Protein AF-A0A4V3WD19-F1 (afdb_monomer)

Foldseek 3Di:
DVVVVVVLVVLVVVLVVVCVVDPQDADADPVGGDPDDDSLSSQLVVQLVVVVPPPPPPDDPDPPDCPDDVVVVVVVSSVVSNDD

Secondary structure (DSSP, 8-state):
-HHHHHHHHHHHHHHHHHHHHS---PPPBTTB--SS--HHHHHHHHHHHHHTS-TT--S--S-----S-HHHHHHHHHHHHH--

Radius of gyration: 15.63 Å; Cα contacts (8 Å, |Δi|>4): 38; chains: 1; bounding box: 33×36×40 Å

Structure (mmCIF, N/CA/C/O backbone):
data_AF-A0A4V3WD19-F1
#
_entry.id   AF-A0A4V3WD19-F1
#
loop_
_atom_site.group_PDB
_atom_site.id
_atom_site.type_symbol
_atom_site.label_atom_id
_atom_site.label_alt_id
_atom_site.label_comp_id
_atom_site.label_asym_id
_atom_site.label_entity_id
_atom_site.label_seq_id
_atom_site.pdbx_PDB_ins_code
_atom_site.Cartn_x
_atom_site.Cartn_y
_atom_site.Cartn_z
_atom_site.occupancy
_atom_site.B_iso_or_equiv
_atom_site.auth_seq_id
_atom_site.auth_comp_id
_atom_site.auth_asym_id
_atom_site.auth_atom_id
_atom_site.pdbx_PDB_model_num
ATOM 1 N N . THR A 1 1 ? 1.721 18.585 -10.154 1.00 78.00 1 THR A N 1
ATOM 2 C CA . THR A 1 1 ? 1.236 19.435 -9.043 1.00 78.00 1 THR A CA 1
ATOM 3 C C . THR A 1 1 ? 1.935 19.014 -7.760 1.00 78.00 1 THR A C 1
ATOM 5 O O . THR A 1 1 ? 2.197 17.825 -7.608 1.00 78.00 1 THR A O 1
ATOM 8 N N . PRO A 1 2 ? 2.266 19.939 -6.843 1.00 89.44 2 PRO A N 1
ATOM 9 C CA . PRO A 1 2 ? 2.993 19.609 -5.610 1.00 89.44 2 PRO A CA 1
ATOM 10 C C . PRO A 1 2 ? 2.240 18.606 -4.719 1.00 89.44 2 PRO A C 1
ATOM 12 O O . PRO A 1 2 ? 2.864 17.766 -4.082 1.00 89.44 2 PRO A O 1
ATOM 15 N N . ALA A 1 3 ? 0.903 18.618 -4.748 1.00 93.88 3 ALA A N 1
ATOM 16 C CA . ALA A 1 3 ? 0.073 17.662 -4.015 1.00 93.88 3 ALA A CA 1
ATOM 17 C C . ALA A 1 3 ? 0.291 16.199 -4.451 1.00 93.88 3 ALA A C 1
ATOM 19 O O . ALA A 1 3 ? 0.363 15.316 -3.603 1.00 93.88 3 ALA A O 1
ATOM 20 N N . LEU A 1 4 ? 0.447 15.938 -5.757 1.00 91.62 4 LEU A N 1
ATOM 21 C CA . LEU A 1 4 ? 0.725 14.585 -6.257 1.00 91.62 4 LEU A CA 1
ATOM 22 C C . LEU A 1 4 ? 2.099 14.088 -5.805 1.00 91.62 4 LEU A C 1
ATOM 24 O O . LEU A 1 4 ? 2.232 12.929 -5.428 1.00 91.62 4 LEU A O 1
ATOM 28 N N . LEU A 1 5 ? 3.101 14.973 -5.804 1.00 92.56 5 LEU A N 1
ATOM 29 C CA . LEU A 1 5 ? 4.435 14.641 -5.309 1.00 92.56 5 LEU A CA 1
ATOM 30 C C . LEU A 1 5 ? 4.398 14.332 -3.806 1.00 92.56 5 LEU A C 1
ATOM 32 O O . LEU A 1 5 ? 4.989 13.353 -3.371 1.00 92.56 5 LEU A O 1
ATOM 36 N N . GLY A 1 6 ? 3.653 15.122 -3.026 1.00 93.94 6 GLY A N 1
ATOM 37 C CA . GLY A 1 6 ? 3.452 14.866 -1.600 1.00 93.94 6 GLY A CA 1
ATOM 38 C C . GLY A 1 6 ? 2.787 13.514 -1.329 1.00 93.94 6 GLY A C 1
ATOM 39 O O . GLY A 1 6 ? 3.269 12.756 -0.491 1.00 93.94 6 GLY A O 1
ATOM 40 N N . LEU A 1 7 ? 1.727 13.179 -2.073 1.00 93.38 7 LEU A N 1
ATOM 41 C CA . LEU A 1 7 ? 1.049 11.887 -1.948 1.00 93.38 7 LEU A CA 1
ATOM 42 C C . LEU A 1 7 ? 1.967 10.724 -2.336 1.00 93.38 7 LEU A C 1
ATOM 44 O O . LEU A 1 7 ? 2.018 9.729 -1.618 1.00 93.38 7 LEU A O 1
ATOM 48 N N . PHE A 1 8 ? 2.712 10.859 -3.435 1.00 92.00 8 PHE A N 1
ATOM 49 C CA . PHE A 1 8 ? 3.698 9.866 -3.854 1.00 92.00 8 PHE A CA 1
ATOM 50 C C . PHE A 1 8 ? 4.721 9.609 -2.742 1.00 92.00 8 PHE A C 1
ATOM 52 O O . PHE A 1 8 ? 4.880 8.466 -2.317 1.00 92.00 8 PHE A O 1
ATOM 59 N N . SER A 1 9 ? 5.335 10.666 -2.205 1.00 94.12 9 SER A N 1
ATOM 60 C CA . SER A 1 9 ? 6.312 10.558 -1.117 1.00 94.12 9 SER A CA 1
ATOM 61 C C . SER A 1 9 ? 5.723 9.888 0.126 1.00 94.12 9 SER A C 1
ATOM 63 O O . SER A 1 9 ? 6.341 8.985 0.689 1.00 94.12 9 SER A O 1
ATOM 65 N N . LEU A 1 10 ? 4.506 10.267 0.528 1.00 94.69 10 LEU A N 1
ATOM 66 C CA . LEU A 1 10 ? 3.827 9.670 1.679 1.00 94.69 10 LEU A CA 1
ATOM 67 C C . LEU A 1 10 ? 3.586 8.168 1.481 1.00 94.69 10 LEU A C 1
ATOM 69 O O . LEU A 1 10 ? 3.917 7.372 2.359 1.00 94.69 10 LEU A O 1
ATOM 73 N N . VAL A 1 11 ? 3.056 7.777 0.319 1.00 93.44 11 VAL A N 1
ATOM 74 C CA . VAL A 1 11 ? 2.812 6.367 -0.019 1.00 93.44 11 VAL A CA 1
ATOM 75 C C . VAL A 1 11 ? 4.121 5.583 -0.007 1.00 93.44 11 VAL A C 1
ATOM 77 O O . VAL A 1 11 ? 4.173 4.512 0.591 1.00 93.44 11 VAL A O 1
ATOM 80 N N . THR A 1 12 ? 5.193 6.123 -0.598 1.00 92.44 12 THR A N 1
ATOM 81 C CA . THR A 1 12 ? 6.499 5.447 -0.599 1.00 92.44 12 THR A CA 1
ATOM 82 C C . THR A 1 12 ? 7.068 5.265 0.804 1.00 92.44 12 THR A C 1
ATOM 84 O O . THR A 1 12 ? 7.565 4.185 1.109 1.00 92.44 12 THR A O 1
ATOM 87 N N . LEU A 1 13 ? 6.947 6.269 1.679 1.00 93.88 13 LEU A N 1
ATOM 88 C CA . LEU A 1 13 ? 7.437 6.186 3.054 1.00 93.88 13 LEU A CA 1
ATOM 89 C C . LEU A 1 13 ? 6.652 5.142 3.859 1.00 93.88 13 LEU A C 1
ATOM 91 O O . LEU A 1 13 ? 7.243 4.289 4.514 1.00 93.88 13 LEU A O 1
ATOM 95 N N . MET A 1 14 ? 5.320 5.160 3.762 1.00 91.31 14 MET A N 1
ATOM 96 C CA . MET A 1 14 ? 4.464 4.189 4.449 1.00 91.31 14 MET A CA 1
ATOM 97 C C . MET A 1 14 ? 4.683 2.756 3.953 1.00 91.31 14 MET A C 1
ATOM 99 O O . MET A 1 14 ? 4.640 1.820 4.752 1.00 91.31 14 MET A O 1
ATOM 103 N N . ALA A 1 15 ? 4.899 2.570 2.649 1.00 90.69 15 ALA A N 1
ATOM 104 C CA . ALA A 1 15 ? 5.216 1.264 2.082 1.00 90.69 15 ALA A CA 1
ATOM 105 C C . ALA A 1 15 ? 6.595 0.773 2.541 1.00 90.69 15 ALA A C 1
ATOM 107 O O . ALA A 1 15 ? 6.730 -0.388 2.918 1.00 90.69 15 ALA A O 1
ATOM 108 N N . HIS A 1 16 ? 7.592 1.662 2.587 1.00 90.31 16 HIS A N 1
ATOM 109 C CA . HIS A 1 16 ? 8.939 1.325 3.036 1.00 90.31 16 HIS A CA 1
ATOM 110 C C . HIS A 1 16 ? 8.961 0.800 4.479 1.00 90.31 16 HIS A C 1
ATOM 112 O O . HIS A 1 16 ? 9.500 -0.276 4.721 1.00 90.31 16 HIS A O 1
ATOM 118 N N . GLU A 1 17 ? 8.303 1.492 5.413 1.00 89.56 17 GLU A N 1
ATOM 119 C CA . GLU A 1 17 ? 8.176 1.050 6.815 1.00 89.56 17 GLU A CA 1
ATOM 120 C C . GLU A 1 17 ? 7.521 -0.338 6.935 1.00 89.56 17 GLU A C 1
ATOM 122 O O . GLU A 1 17 ? 7.905 -1.176 7.753 1.00 89.56 17 GLU A O 1
ATOM 127 N N . ARG A 1 18 ? 6.533 -0.622 6.080 1.00 86.25 18 ARG A N 1
ATOM 128 C CA . ARG A 1 18 ? 5.833 -1.914 6.073 1.00 86.25 18 ARG A CA 1
ATOM 129 C C . ARG A 1 18 ? 6.700 -3.040 5.541 1.00 86.25 18 ARG A C 1
ATOM 131 O O . ARG A 1 18 ? 6.687 -4.123 6.122 1.00 86.25 18 ARG A O 1
ATOM 138 N N . TRP A 1 19 ? 7.462 -2.776 4.485 1.00 88.19 19 TRP A N 1
ATOM 139 C CA . TRP A 1 19 ? 8.367 -3.755 3.887 1.00 88.19 19 TRP A CA 1
ATOM 140 C C . TRP A 1 19 ? 9.582 -4.070 4.760 1.00 88.19 19 TRP A C 1
ATOM 142 O O . TRP A 1 19 ? 10.165 -5.140 4.626 1.00 88.19 19 TRP A O 1
ATOM 152 N N . GLN A 1 20 ? 9.950 -3.183 5.689 1.00 85.94 20 GLN A N 1
ATOM 153 C CA . GLN A 1 20 ? 10.935 -3.518 6.722 1.00 85.94 20 GLN A CA 1
ATOM 154 C C . GLN A 1 20 ? 10.397 -4.547 7.725 1.00 85.94 20 GLN A C 1
ATOM 156 O O . GLN A 1 20 ? 11.161 -5.340 8.266 1.00 85.94 20 GLN A O 1
ATOM 161 N N . SER A 1 21 ? 9.086 -4.535 7.983 1.00 82.00 21 SER A N 1
ATOM 162 C CA . SER A 1 21 ? 8.461 -5.425 8.967 1.00 82.00 21 SER A CA 1
ATOM 163 C C . SER A 1 21 ? 8.054 -6.780 8.376 1.00 82.00 21 SER A C 1
ATOM 165 O O . SER A 1 21 ? 8.025 -7.770 9.102 1.00 82.00 21 SER A O 1
ATOM 167 N N . HIS A 1 22 ? 7.696 -6.828 7.089 1.00 77.06 22 HIS A N 1
ATOM 168 C CA . HIS A 1 22 ? 7.218 -8.030 6.395 1.00 77.06 22 HIS A CA 1
ATOM 169 C C . HIS A 1 22 ? 7.654 -8.012 4.927 1.00 77.06 22 HIS A C 1
ATOM 171 O O . HIS A 1 22 ? 7.748 -6.945 4.326 1.00 77.06 22 HIS A O 1
ATOM 177 N N . GLU A 1 23 ? 7.870 -9.186 4.331 1.00 77.31 23 GLU A N 1
ATOM 178 C CA . GLU A 1 23 ? 8.244 -9.285 2.917 1.00 77.31 23 GLU A CA 1
ATOM 179 C C . GLU A 1 23 ? 7.159 -8.659 2.015 1.00 77.31 23 GLU A C 1
ATOM 181 O O . GLU A 1 23 ? 5.966 -8.905 2.234 1.00 77.31 23 GLU A O 1
ATOM 186 N N . PRO A 1 24 ? 7.531 -7.816 1.030 1.00 75.12 24 PRO A N 1
ATOM 187 C CA . PRO A 1 24 ? 6.573 -7.174 0.140 1.00 75.12 24 PRO A CA 1
ATOM 188 C C . PRO A 1 24 ? 5.773 -8.220 -0.632 1.00 75.12 24 PRO A C 1
ATOM 190 O O . PRO A 1 24 ? 6.335 -9.031 -1.369 1.00 75.12 24 PRO A O 1
ATOM 193 N N . TRP A 1 25 ? 4.447 -8.164 -0.526 1.00 71.75 25 TRP A N 1
ATOM 194 C CA . TRP A 1 25 ? 3.603 -8.997 -1.363 1.00 71.75 25 TRP A CA 1
ATOM 195 C C . TRP A 1 25 ? 3.508 -8.400 -2.768 1.00 71.75 25 TRP A C 1
ATOM 197 O O . TRP A 1 25 ? 2.890 -7.359 -2.984 1.00 71.75 25 TRP A O 1
ATOM 207 N N . VAL A 1 26 ? 4.154 -9.056 -3.732 1.00 74.00 26 VAL A N 1
ATOM 208 C CA . VAL A 1 26 ? 4.136 -8.637 -5.137 1.00 74.00 26 VAL A CA 1
ATOM 209 C C . VAL A 1 26 ? 3.067 -9.428 -5.876 1.00 74.00 26 VAL A C 1
ATOM 211 O O . VAL A 1 26 ? 3.178 -10.647 -6.030 1.00 74.00 26 VAL A O 1
ATOM 214 N N . ARG A 1 27 ? 2.036 -8.748 -6.389 1.00 72.50 27 ARG A N 1
ATOM 215 C CA . ARG A 1 27 ? 1.052 -9.409 -7.247 1.00 72.50 27 ARG A CA 1
ATOM 216 C C . ARG A 1 27 ? 1.655 -9.642 -8.628 1.00 72.50 27 ARG A C 1
ATOM 218 O O . ARG A 1 27 ? 1.990 -8.709 -9.358 1.00 72.50 27 ARG A O 1
ATOM 225 N N . HIS A 1 28 ? 1.766 -10.906 -9.016 1.00 74.62 28 HIS A N 1
ATOM 226 C CA . HIS A 1 28 ? 2.184 -11.276 -10.363 1.00 74.62 28 HIS A CA 1
ATOM 227 C C . HIS A 1 28 ? 0.967 -11.405 -11.274 1.00 74.62 28 HIS A C 1
ATOM 229 O O . HIS A 1 28 ? -0.058 -11.981 -10.903 1.00 74.62 28 HIS A O 1
ATOM 235 N N . ALA A 1 29 ? 1.074 -10.855 -12.480 1.00 73.69 29 ALA A N 1
ATOM 236 C CA . ALA A 1 29 ? 0.080 -11.096 -13.509 1.00 73.69 29 ALA A CA 1
ATOM 237 C C . ALA A 1 29 ? 0.448 -12.386 -14.251 1.00 73.69 29 ALA A C 1
ATOM 239 O O . ALA A 1 29 ? 1.624 -12.647 -14.489 1.00 73.69 29 ALA A O 1
ATOM 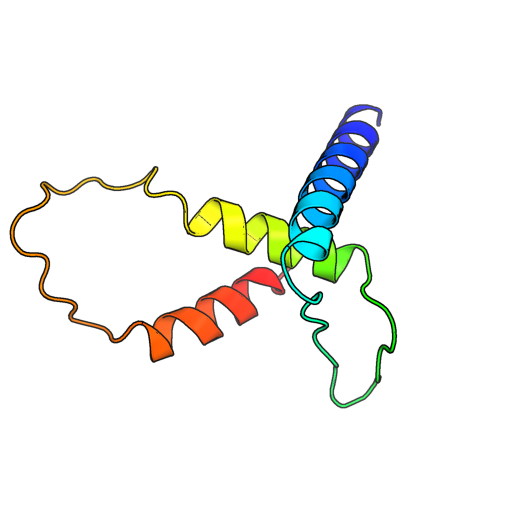240 N N . ALA A 1 30 ? -0.546 -13.165 -14.686 1.00 77.81 30 ALA A N 1
ATOM 241 C CA . ALA A 1 30 ? -0.308 -14.431 -15.395 1.00 77.81 30 ALA A CA 1
ATOM 242 C C . ALA A 1 30 ? 0.552 -14.283 -16.672 1.00 77.81 30 ALA A C 1
ATOM 244 O O . ALA A 1 30 ? 1.160 -15.241 -17.132 1.00 77.81 30 ALA A O 1
ATOM 245 N N . TRP A 1 31 ? 0.606 -13.075 -17.233 1.00 80.75 31 TRP A N 1
ATOM 246 C CA . TRP A 1 31 ? 1.305 -12.721 -18.466 1.00 80.75 31 TRP A CA 1
ATOM 247 C C . TRP A 1 31 ? 2.588 -11.909 -18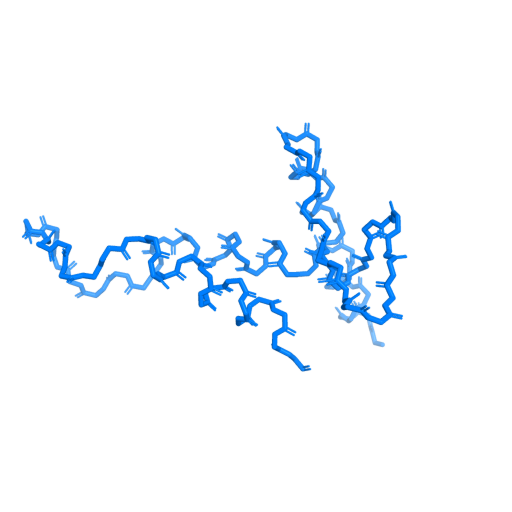.227 1.00 80.75 31 TRP A C 1
ATOM 249 O O . TRP A 1 31 ? 3.316 -11.632 -19.176 1.00 80.75 31 TRP A O 1
ATOM 259 N N . TYR A 1 32 ? 2.882 -11.524 -16.978 1.00 76.44 32 TYR A N 1
ATOM 260 C CA . TYR A 1 32 ? 4.085 -10.767 -16.642 1.00 76.44 32 TYR A CA 1
ATOM 261 C C . TYR A 1 32 ? 4.537 -11.041 -15.206 1.00 76.44 32 TYR A C 1
ATOM 263 O O . TYR A 1 32 ? 3.874 -10.653 -14.237 1.00 76.44 32 TYR 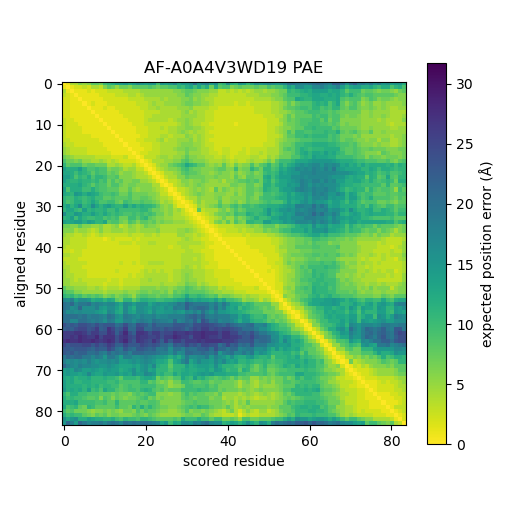A O 1
ATOM 271 N N . ASN A 1 33 ? 5.698 -11.685 -15.086 1.00 76.62 33 ASN A N 1
ATOM 272 C CA . ASN A 1 33 ? 6.312 -11.970 -13.800 1.00 76.62 33 ASN A CA 1
ATOM 273 C C . ASN A 1 33 ? 7.158 -10.771 -13.350 1.00 76.62 33 ASN A C 1
ATOM 275 O O . ASN A 1 33 ? 8.176 -10.454 -13.968 1.00 76.62 33 ASN A O 1
ATOM 279 N N . LYS A 1 34 ? 6.725 -10.085 -12.290 1.00 80.12 34 LYS A N 1
ATOM 280 C CA . LYS A 1 34 ? 7.454 -8.947 -11.716 1.00 80.12 34 LYS A CA 1
ATOM 281 C C . LYS A 1 34 ? 8.335 -9.440 -10.584 1.00 80.12 34 LYS A C 1
ATOM 283 O O . LYS A 1 34 ? 7.816 -9.853 -9.562 1.00 80.12 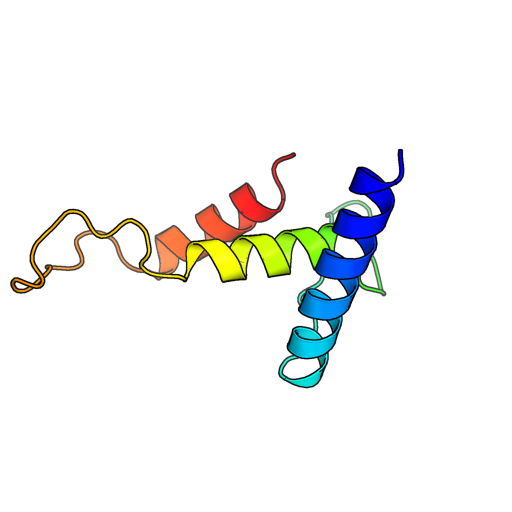34 LYS A O 1
ATOM 288 N N . THR A 1 35 ? 9.650 -9.336 -10.726 1.00 78.31 35 THR A N 1
ATOM 289 C CA . THR A 1 35 ? 10.592 -9.727 -9.663 1.00 78.31 35 THR A CA 1
ATOM 290 C C . THR A 1 35 ? 10.737 -8.683 -8.558 1.00 78.31 35 THR A C 1
ATOM 292 O O . THR A 1 35 ? 11.252 -8.999 -7.493 1.00 78.31 35 THR A O 1
ATOM 295 N N . LEU A 1 36 ? 10.298 -7.444 -8.799 1.00 82.31 36 LEU A N 1
ATOM 296 C CA . LEU A 1 36 ? 10.431 -6.333 -7.859 1.00 82.31 36 LEU A CA 1
ATOM 297 C C . LEU A 1 36 ? 9.075 -5.651 -7.625 1.00 82.31 36 LEU A C 1
ATOM 299 O O . LEU A 1 36 ? 8.327 -5.462 -8.594 1.00 82.31 36 LEU A O 1
ATOM 303 N N . PRO A 1 37 ? 8.769 -5.243 -6.377 1.00 83.94 37 PRO A N 1
ATOM 304 C CA . PRO A 1 37 ? 7.581 -4.456 -6.078 1.00 83.94 37 PRO A CA 1
ATOM 305 C C . PRO A 1 37 ? 7.635 -3.105 -6.796 1.00 83.94 37 PRO A C 1
ATOM 307 O O . PRO A 1 37 ? 8.664 -2.429 -6.848 1.00 83.94 37 PRO A O 1
ATOM 310 N N . THR A 1 38 ? 6.500 -2.699 -7.348 1.00 88.81 38 THR A N 1
ATOM 311 C CA . THR A 1 38 ? 6.297 -1.419 -8.027 1.00 88.81 38 THR A CA 1
ATOM 312 C C . THR A 1 38 ? 5.523 -0.442 -7.143 1.00 88.81 38 THR A C 1
ATOM 314 O O . THR A 1 38 ? 4.985 -0.805 -6.097 1.00 88.81 38 THR A O 1
ATOM 317 N N . PHE A 1 39 ? 5.414 0.819 -7.574 1.00 87.81 39 PHE A N 1
ATOM 318 C CA . PHE A 1 39 ? 4.618 1.820 -6.853 1.00 87.81 39 PHE A CA 1
ATOM 319 C C . PHE A 1 39 ? 3.141 1.417 -6.696 1.00 87.81 39 PHE A C 1
ATOM 321 O O . PHE A 1 39 ? 2.515 1.764 -5.701 1.00 87.81 39 PHE A O 1
ATOM 328 N N . VAL A 1 40 ? 2.584 0.664 -7.649 1.00 87.62 40 VAL A N 1
ATOM 329 C CA . VAL A 1 40 ? 1.207 0.160 -7.549 1.00 87.62 40 VAL A CA 1
ATOM 330 C C . VAL A 1 40 ? 1.076 -0.833 -6.395 1.00 87.62 40 VAL A C 1
ATOM 332 O O . VAL A 1 40 ? 0.111 -0.751 -5.644 1.00 87.62 40 VAL A O 1
ATOM 335 N N . ASP A 1 41 ? 2.067 -1.705 -6.206 1.00 87.44 41 ASP A N 1
ATOM 336 C CA . ASP A 1 41 ? 2.091 -2.669 -5.100 1.00 87.44 41 ASP A CA 1
ATOM 337 C C . ASP A 1 41 ? 2.248 -1.936 -3.752 1.00 87.44 41 ASP A C 1
ATOM 339 O O . ASP A 1 41 ? 1.535 -2.217 -2.790 1.00 87.44 41 ASP A O 1
ATOM 343 N N . ALA A 1 42 ? 3.098 -0.902 -3.705 1.00 90.50 42 ALA 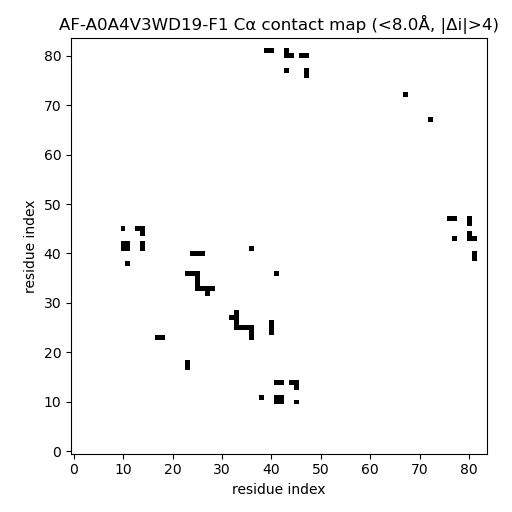A N 1
ATOM 344 C CA . ALA A 1 42 ? 3.214 -0.009 -2.549 1.00 90.50 42 ALA A CA 1
ATOM 345 C C . ALA A 1 42 ? 1.880 0.684 -2.208 1.00 90.50 42 ALA A C 1
ATOM 347 O O . ALA A 1 42 ? 1.467 0.725 -1.047 1.00 90.50 42 ALA A O 1
ATOM 348 N N . LEU A 1 43 ? 1.179 1.208 -3.21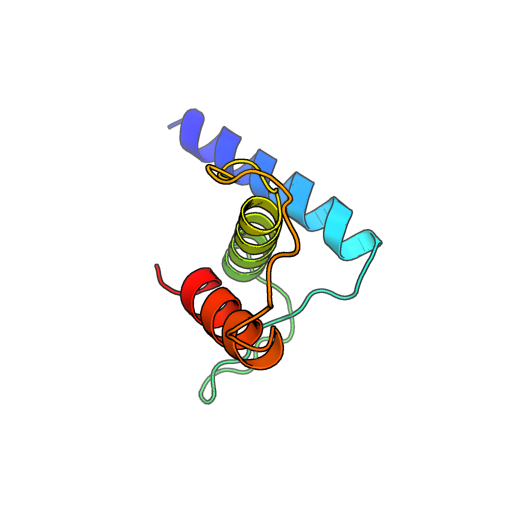6 1.00 89.88 43 LEU A N 1
ATOM 349 C CA . LEU A 1 43 ? -0.116 1.864 -3.042 1.00 89.88 43 LEU A CA 1
ATOM 350 C C . LEU A 1 43 ? -1.201 0.878 -2.582 1.00 89.88 43 LEU A C 1
ATOM 352 O O . LEU A 1 43 ? -1.998 1.218 -1.705 1.00 89.88 43 LEU A O 1
ATOM 356 N N . ALA A 1 44 ? -1.224 -0.333 -3.141 1.00 88.56 44 ALA A N 1
ATOM 357 C CA . ALA A 1 44 ? -2.144 -1.403 -2.764 1.00 88.56 44 ALA A CA 1
ATOM 358 C C . ALA A 1 44 ? -1.974 -1.799 -1.288 1.00 88.56 44 ALA A C 1
ATOM 360 O O . ALA A 1 44 ? -2.962 -1.892 -0.552 1.00 88.56 44 ALA A O 1
ATOM 361 N N . GLU A 1 45 ? -0.729 -1.937 -0.829 1.00 88.12 45 GLU A N 1
ATOM 362 C CA . GLU A 1 45 ? -0.400 -2.235 0.568 1.00 88.12 45 GLU A CA 1
ATOM 363 C C . GLU A 1 45 ? -0.817 -1.113 1.524 1.00 88.12 45 GLU A C 1
ATOM 365 O O . GLU A 1 45 ? -1.453 -1.358 2.556 1.00 88.12 45 GLU A O 1
ATOM 370 N N . VAL A 1 46 ? -0.530 0.143 1.171 1.00 89.12 46 VAL A N 1
ATOM 371 C CA . VAL A 1 46 ? -0.971 1.301 1.962 1.00 89.12 46 VAL A CA 1
ATOM 372 C C . VAL A 1 46 ? -2.500 1.398 1.988 1.00 89.12 46 VAL A C 1
ATOM 374 O O . VAL A 1 46 ? -3.080 1.707 3.025 1.00 89.12 46 VAL A O 1
ATOM 377 N N . ARG A 1 47 ? -3.201 1.069 0.902 1.00 87.44 47 ARG A N 1
ATOM 378 C CA . ARG A 1 47 ? -4.672 1.029 0.894 1.00 87.44 47 ARG A CA 1
ATOM 379 C C . ARG A 1 47 ? -5.218 -0.076 1.803 1.00 87.44 47 ARG A C 1
ATOM 381 O O . ARG A 1 47 ? -6.108 0.186 2.614 1.00 87.44 47 ARG A O 1
ATOM 388 N N . ARG A 1 48 ? -4.630 -1.276 1.747 1.00 84.00 48 ARG A N 1
ATOM 389 C CA . ARG A 1 48 ? -5.007 -2.413 2.606 1.00 84.00 48 ARG A CA 1
ATOM 390 C C . ARG A 1 48 ? -4.832 -2.069 4.081 1.00 84.00 48 ARG A C 1
ATOM 392 O O . ARG A 1 48 ? -5.667 -2.415 4.912 1.00 84.00 48 ARG A O 1
ATOM 399 N N . ALA A 1 49 ? -3.750 -1.367 4.398 1.00 84.56 49 ALA A N 1
ATOM 400 C CA . ALA A 1 49 ? -3.474 -0.851 5.726 1.00 84.56 49 ALA A CA 1
ATOM 401 C C . ALA A 1 49 ? -4.584 0.039 6.267 1.00 84.56 49 ALA A C 1
ATOM 403 O O . ALA A 1 49 ? -5.039 -0.149 7.393 1.00 84.56 49 ALA A O 1
ATOM 404 N N . LEU A 1 50 ? -4.983 1.020 5.459 1.00 84.31 50 LEU A N 1
ATOM 405 C CA . LEU A 1 50 ? -5.952 2.031 5.844 1.00 84.31 50 LEU A CA 1
ATOM 406 C C . LEU A 1 50 ? -7.334 1.407 6.056 1.00 84.31 50 LEU A C 1
ATOM 408 O O . LEU A 1 50 ? -8.025 1.786 6.994 1.00 84.31 50 LEU A O 1
ATOM 412 N N . TRP A 1 51 ? -7.706 0.397 5.264 1.00 80.75 51 TRP A N 1
ATOM 413 C CA . TRP A 1 51 ? -8.967 -0.331 5.442 1.00 80.75 51 TRP A CA 1
ATOM 414 C C . TRP A 1 51 ? -9.020 -1.230 6.679 1.00 80.75 51 TRP A C 1
ATOM 416 O O . TRP A 1 51 ? -10.109 -1.510 7.171 1.00 80.75 51 TRP A O 1
ATOM 426 N N . LYS A 1 52 ? -7.874 -1.658 7.225 1.00 78.75 52 LYS A N 1
ATOM 427 C CA . LYS A 1 52 ? -7.840 -2.392 8.503 1.00 78.75 52 LYS A CA 1
ATOM 428 C C . LYS A 1 52 ? -8.100 -1.492 9.714 1.00 78.75 52 LYS A C 1
ATOM 430 O O . LYS A 1 52 ? -8.373 -2.004 10.799 1.00 78.75 52 LYS A O 1
ATOM 435 N N . ILE A 1 53 ? -7.998 -0.172 9.560 1.00 78.81 53 ILE A N 1
ATOM 436 C CA . ILE A 1 53 ? -8.261 0.767 10.649 1.00 78.81 53 ILE A CA 1
ATOM 437 C C . ILE A 1 53 ? -9.777 0.768 10.914 1.00 78.81 53 ILE A C 1
ATOM 439 O O . ILE A 1 53 ? -10.555 0.984 9.985 1.00 78.81 53 ILE A O 1
ATOM 443 N N . PRO A 1 54 ? -10.234 0.549 12.161 1.00 67.44 54 PRO A N 1
ATOM 444 C CA . PRO A 1 54 ? -11.656 0.449 12.502 1.00 67.44 54 PRO A CA 1
ATOM 445 C C . PRO A 1 54 ? -12.363 1.818 12.538 1.00 67.44 54 PRO A C 1
ATOM 447 O O . PRO A 1 54 ? -13.224 2.059 13.382 1.00 67.44 54 PRO A O 1
ATOM 450 N N . THR A 1 55 ? -12.012 2.737 11.641 1.00 62.53 55 THR A N 1
ATOM 451 C CA . THR A 1 55 ? -12.510 4.120 11.607 1.00 62.53 55 THR A CA 1
ATOM 452 C C . THR A 1 55 ? -14.001 4.223 11.281 1.00 62.53 55 THR A C 1
ATOM 454 O O . THR A 1 55 ? -14.623 5.214 11.647 1.00 62.53 55 THR A O 1
ATOM 457 N N . PHE A 1 56 ? -14.592 3.205 10.645 1.00 62.25 56 PHE A N 1
ATOM 458 C CA . PHE A 1 56 ? -16.002 3.188 10.228 1.00 62.25 56 PHE A CA 1
ATOM 459 C C . PHE A 1 56 ? -16.891 2.249 11.059 1.00 62.25 56 PHE A C 1
ATOM 461 O O . PHE A 1 56 ? -17.915 1.772 10.572 1.00 62.25 56 PHE A O 1
ATOM 468 N N . ARG A 1 57 ? -16.528 1.957 12.314 1.00 64.31 57 ARG A N 1
ATOM 469 C CA . ARG A 1 57 ? -17.416 1.196 13.207 1.00 64.31 57 ARG A CA 1
ATOM 470 C C . ARG A 1 57 ? -18.598 2.067 13.633 1.00 64.31 57 ARG A C 1
ATOM 472 O O . ARG A 1 57 ? -18.454 2.945 14.476 1.00 64.31 57 ARG A O 1
ATOM 479 N N . THR A 1 58 ? -19.763 1.824 13.041 1.00 67.75 58 THR A N 1
ATOM 480 C CA . THR A 1 58 ? -21.026 2.506 13.373 1.00 67.75 58 THR A CA 1
ATOM 481 C C . THR A 1 58 ? -21.885 1.729 14.377 1.00 67.75 58 THR A C 1
ATOM 483 O O . THR A 1 58 ? -22.884 2.254 14.862 1.00 67.75 58 THR A O 1
ATOM 486 N N . SER A 1 59 ? -21.496 0.498 14.722 1.00 66.62 59 SER A N 1
ATOM 487 C CA . SER A 1 59 ? -22.188 -0.386 15.664 1.00 66.62 59 SER A CA 1
ATOM 488 C C . SER A 1 59 ? -21.454 -0.505 17.008 1.00 66.62 59 SER A C 1
ATOM 490 O O . SER A 1 59 ? -20.228 -0.423 17.096 1.00 66.62 59 SER A O 1
ATOM 492 N N . SER A 1 60 ? -22.230 -0.713 18.078 1.00 62.66 60 SER A N 1
ATOM 493 C CA . SER A 1 60 ? -21.712 -1.035 19.415 1.00 62.66 60 SER A CA 1
ATOM 494 C C . SER A 1 60 ? -20.980 -2.388 19.390 1.00 62.66 60 SER A C 1
ATOM 496 O O . SER A 1 60 ? -21.444 -3.284 18.681 1.00 62.66 60 SER A O 1
ATOM 498 N N . PRO A 1 61 ? -19.890 -2.593 20.162 1.00 62.78 61 PRO A N 1
ATOM 499 C CA . PRO A 1 61 ? -19.152 -3.859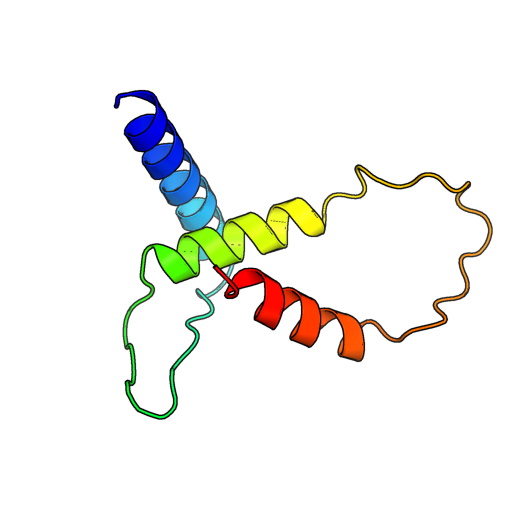 20.238 1.00 62.78 61 PRO A CA 1
ATOM 500 C C . PRO A 1 61 ? -19.941 -4.931 21.019 1.00 62.78 61 PRO A C 1
ATOM 502 O O . PRO A 1 61 ? -19.468 -5.509 21.993 1.00 62.78 61 PRO A O 1
ATOM 505 N N . GLY A 1 62 ? -21.187 -5.183 20.628 1.00 60.00 62 GLY A N 1
ATOM 506 C CA . GLY A 1 62 ? -22.007 -6.271 21.133 1.00 60.00 62 GLY A CA 1
ATOM 507 C C . GLY A 1 62 ? -21.778 -7.500 20.270 1.00 60.00 62 GLY A C 1
ATOM 508 O O . GLY A 1 62 ? -22.201 -7.497 19.122 1.00 60.00 62 GLY A O 1
ATOM 509 N N . ARG A 1 63 ? -21.092 -8.509 20.831 1.00 54.19 63 ARG A N 1
ATOM 510 C CA . ARG A 1 63 ? -20.903 -9.884 20.317 1.00 54.19 63 ARG A CA 1
ATOM 511 C C . ARG A 1 63 ? -21.181 -1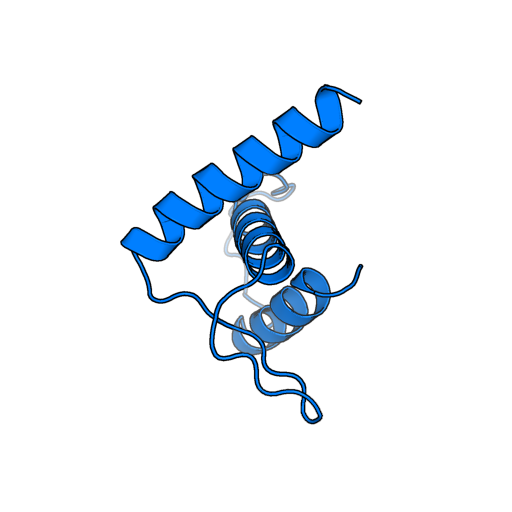0.010 18.814 1.00 54.19 63 ARG A C 1
ATOM 513 O O . ARG A 1 63 ? -22.176 -10.598 18.397 1.00 54.19 63 ARG A O 1
ATOM 520 N N . GLU A 1 64 ? -20.305 -9.400 18.024 1.00 58.09 64 GLU A N 1
ATOM 521 C CA . GLU A 1 64 ? -20.430 -9.372 16.575 1.00 58.09 64 GLU A CA 1
ATOM 522 C C . GLU A 1 64 ? -20.157 -10.790 16.074 1.00 58.09 64 GLU A C 1
ATOM 524 O O . GLU A 1 64 ? -19.033 -11.293 16.084 1.00 58.09 64 GLU A O 1
ATOM 529 N N . MET A 1 65 ? -21.234 -11.499 15.765 1.00 58.69 65 MET A N 1
ATOM 530 C CA . MET A 1 65 ? -21.163 -12.825 15.187 1.00 58.69 65 MET A CA 1
ATOM 531 C C . MET A 1 65 ? -20.593 -12.643 13.781 1.00 58.69 65 MET A C 1
ATOM 533 O O . MET A 1 65 ? -21.228 -12.012 12.938 1.00 58.69 65 MET A O 1
ATOM 537 N N . VAL A 1 66 ? -19.369 -13.123 13.551 1.00 63.25 66 VAL A N 1
ATOM 538 C CA . VAL A 1 66 ? -18.707 -13.056 12.244 1.00 63.25 66 VAL A CA 1
ATOM 539 C C . VAL A 1 66 ? -19.519 -13.916 11.272 1.00 63.25 66 VAL A C 1
ATOM 541 O O . VAL A 1 66 ? -19.356 -15.130 11.224 1.00 63.25 66 VAL A O 1
ATOM 544 N N . GLN A 1 67 ? -20.456 -13.293 10.551 1.00 65.94 67 GLN A N 1
ATOM 545 C CA . GLN A 1 67 ? -21.331 -13.989 9.597 1.00 65.94 67 GLN A CA 1
ATOM 546 C C . GLN A 1 67 ? -20.568 -14.428 8.345 1.00 65.94 67 GLN A C 1
ATOM 548 O O . GLN A 1 67 ? -20.960 -15.383 7.682 1.00 65.94 67 GLN A O 1
ATOM 553 N N . VAL A 1 68 ? -19.474 -13.730 8.030 1.00 66.62 68 VAL A N 1
ATOM 554 C CA . VAL A 1 68 ? -18.641 -13.982 6.856 1.00 66.62 68 VAL A CA 1
ATOM 555 C C . VAL A 1 68 ? -17.208 -14.229 7.321 1.00 66.62 68 VAL A C 1
ATOM 557 O O . VAL A 1 68 ? -16.616 -13.332 7.924 1.00 66.62 68 VAL A O 1
ATOM 560 N N . PRO A 1 69 ? -16.635 -15.416 7.058 1.00 75.00 69 PRO A N 1
ATOM 561 C CA . PRO A 1 69 ? -15.250 -15.713 7.395 1.00 75.00 69 PRO A CA 1
ATOM 562 C C . PRO A 1 69 ? -14.273 -14.709 6.772 1.00 75.00 69 PRO A C 1
ATOM 564 O O . PRO A 1 69 ? -14.426 -14.302 5.618 1.00 75.00 69 PRO A O 1
ATOM 567 N N . LEU A 1 70 ? -13.229 -14.351 7.525 1.00 71.12 70 LEU A N 1
ATOM 568 C CA . LEU A 1 70 ? -12.186 -13.416 7.087 1.00 71.12 70 LEU A CA 1
ATOM 569 C C . LEU A 1 70 ? -11.486 -13.885 5.798 1.00 71.12 70 LEU A C 1
ATOM 571 O O . LEU A 1 70 ? -11.131 -13.063 4.959 1.00 71.12 70 LEU A O 1
ATOM 575 N N . GLU A 1 71 ? -11.390 -15.200 5.602 1.00 74.25 71 GLU A N 1
ATOM 576 C CA . GLU A 1 71 ? -10.826 -15.848 4.412 1.00 74.25 71 GLU A CA 1
ATOM 577 C C . GLU A 1 71 ? -11.528 -15.454 3.104 1.00 74.25 71 GLU A C 1
ATOM 579 O O . GLU A 1 71 ? -10.913 -15.493 2.044 1.00 74.25 71 GLU A O 1
ATOM 584 N N . PHE A 1 72 ? -12.802 -15.047 3.154 1.00 72.69 72 PHE A N 1
ATOM 585 C CA . PHE A 1 72 ? -13.520 -14.552 1.976 1.00 72.69 72 PHE A CA 1
ATOM 586 C C . PHE A 1 72 ? -13.291 -13.053 1.747 1.00 72.69 72 PHE A C 1
ATOM 588 O O . PHE A 1 72 ? -13.264 -12.575 0.612 1.00 72.69 72 PHE A O 1
ATOM 595 N N . ILE A 1 73 ? -13.102 -12.297 2.828 1.00 76.75 73 ILE A N 1
ATOM 596 C CA . ILE A 1 73 ? -12.915 -10.845 2.779 1.00 76.75 73 ILE A CA 1
ATOM 597 C C . ILE A 1 73 ? -11.489 -10.499 2.346 1.00 76.75 73 ILE A C 1
ATOM 599 O O . ILE A 1 73 ? -11.294 -9.525 1.621 1.00 76.75 73 ILE A O 1
ATOM 603 N N . GLU A 1 74 ? -10.483 -11.278 2.743 1.00 78.88 74 GLU A N 1
ATOM 604 C CA . GLU A 1 74 ? -9.081 -10.999 2.416 1.00 78.88 74 GLU A CA 1
ATOM 605 C C . GLU A 1 74 ? -8.779 -10.987 0.907 1.00 78.88 74 GLU A C 1
ATOM 607 O O . GLU A 1 74 ? -8.201 -9.994 0.453 1.00 78.88 74 GLU A O 1
ATOM 612 N N . PRO A 1 75 ? -9.210 -11.979 0.100 1.00 77.69 75 PRO A N 1
ATOM 613 C CA . PRO A 1 75 ? -9.023 -11.958 -1.351 1.00 77.69 75 PRO A CA 1
ATOM 614 C C . PRO A 1 75 ? -9.794 -10.826 -2.036 1.00 77.69 75 PRO A C 1
ATOM 616 O O . PRO A 1 75 ? -9.303 -10.237 -2.996 1.00 77.69 75 PRO A O 1
ATOM 619 N N . LEU A 1 76 ? -10.991 -10.486 -1.544 1.00 79.12 76 LEU A N 1
ATOM 620 C CA . LEU A 1 76 ? -11.763 -9.351 -2.059 1.00 79.12 76 LEU A CA 1
ATOM 621 C C . LEU A 1 76 ? -11.070 -8.023 -1.759 1.00 79.12 76 LEU A C 1
ATOM 623 O O . LEU A 1 76 ? -10.964 -7.169 -2.635 1.00 79.12 76 LEU A O 1
ATOM 627 N N . THR A 1 77 ? -10.571 -7.864 -0.535 1.00 80.25 77 THR A N 1
ATOM 628 C CA . THR A 1 77 ? -9.803 -6.686 -0.123 1.00 80.25 77 THR A CA 1
ATOM 629 C C . THR A 1 77 ? -8.561 -6.543 -0.989 1.00 80.25 77 THR A C 1
ATOM 631 O O . THR A 1 77 ? -8.261 -5.441 -1.435 1.00 80.25 77 THR A O 1
ATOM 634 N N . ASP A 1 78 ? -7.874 -7.647 -1.281 1.00 79.38 78 ASP A N 1
ATOM 635 C CA . ASP A 1 78 ? -6.737 -7.638 -2.194 1.00 79.38 78 ASP A CA 1
ATOM 636 C C . ASP A 1 78 ? -7.132 -7.235 -3.623 1.00 79.38 78 ASP A C 1
ATOM 638 O O . ASP A 1 78 ? -6.567 -6.302 -4.195 1.00 79.38 78 ASP A O 1
ATOM 642 N N . ALA A 1 79 ? -8.167 -7.857 -4.190 1.00 79.69 79 ALA A N 1
ATOM 643 C CA . ALA A 1 79 ? -8.653 -7.507 -5.521 1.00 79.69 79 ALA A CA 1
ATOM 644 C C . ALA A 1 79 ? -9.031 -6.019 -5.615 1.00 79.69 79 ALA A C 1
ATOM 646 O O . ALA A 1 79 ? -8.653 -5.343 -6.575 1.00 79.69 79 ALA A O 1
ATOM 647 N N . LEU A 1 80 ? -9.705 -5.489 -4.591 1.00 80.12 80 LEU A N 1
ATOM 648 C CA . LEU A 1 80 ? -10.054 -4.074 -4.480 1.00 80.12 80 LEU A CA 1
ATOM 649 C C . LEU A 1 80 ? -8.823 -3.183 -4.289 1.00 80.12 80 LEU A C 1
ATOM 651 O O . LEU A 1 80 ? -8.806 -2.073 -4.812 1.00 80.12 80 LEU A O 1
ATOM 655 N N . CYS A 1 81 ? -7.784 -3.665 -3.604 1.00 80.06 81 CYS A N 1
ATOM 656 C CA . CYS A 1 81 ? -6.501 -2.982 -3.441 1.00 80.06 81 CYS A CA 1
ATOM 657 C C . CYS A 1 81 ? -5.702 -2.835 -4.740 1.00 80.06 81 CYS A C 1
ATOM 659 O O . CYS A 1 81 ? -4.828 -1.967 -4.801 1.00 80.06 81 CYS A O 1
ATOM 661 N N . TYR A 1 82 ? -6.053 -3.572 -5.790 1.00 77.06 82 TYR A N 1
ATOM 662 C CA . TYR A 1 82 ? -5.474 -3.446 -7.130 1.00 77.06 82 TYR A CA 1
ATOM 663 C C . TYR A 1 82 ? -6.462 -2.943 -8.194 1.00 77.06 82 TYR A C 1
ATOM 665 O O . TYR A 1 82 ? -6.039 -2.640 -9.305 1.00 77.06 82 TYR A O 1
ATOM 673 N N . ALA A 1 83 ? -7.754 -2.821 -7.875 1.00 71.12 83 ALA A N 1
ATOM 674 C CA . ALA A 1 83 ? -8.731 -2.179 -8.747 1.00 71.12 83 ALA A CA 1
ATOM 675 C C . ALA A 1 83 ? -8.508 -0.655 -8.717 1.00 71.12 83 ALA A C 1
ATOM 677 O O . ALA A 1 83 ? -8.705 -0.010 -7.675 1.00 71.12 83 ALA A O 1
ATOM 678 N N . ALA A 1 84 ? -8.016 -0.110 -9.829 1.00 56.56 84 ALA A N 1
ATOM 679 C CA . ALA A 1 84 ? -7.879 1.313 -10.127 1.00 56.56 84 ALA A CA 1
ATOM 680 C C . ALA A 1 84 ? -7.913 1.510 -11.647 1.00 56.56 84 ALA A C 1
ATOM 682 O O . ALA A 1 84 ? -7.272 0.693 -12.348 1.00 56.56 84 ALA A O 1
#

Solvent-accessible surface area (backbone atoms only — not comparable to full-atom values): 5336 Å² total; per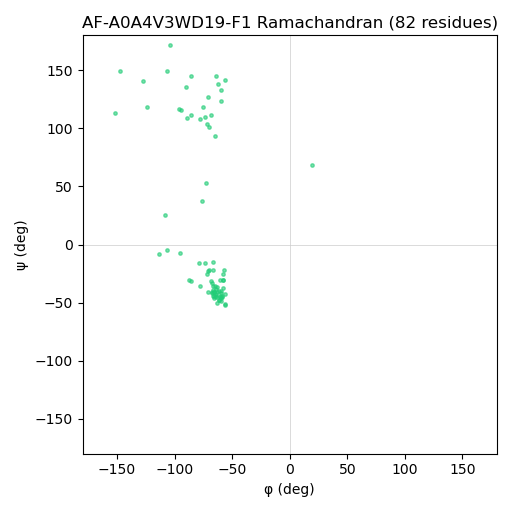-residue (Å²): 110,71,66,60,55,52,50,51,53,52,41,52,53,57,29,50,62,48,44,74,77,41,82,76,77,62,85,63,49,101,88,48,84,64,94,64,79,48,72,65,44,32,46,20,51,48,49,52,55,58,68,69,50,78,83,81,70,86,69,77,96,62,84,78,73,76,86,66,62,64,82,64,49,52,60,51,50,48,53,55,35,68,64,126

Sequence (84 aa):
TPALLGLFSLVTLMAHERWQSHEPWVRHAAWYNKTLPTFVDALAEVRRALWKIPTFRTSSPGREMVQVPLEFIEPLTDALCYAA

Mean predicted aligned error: 8.55 Å

pLDDT: mean 79.28, std 10.44, range [54.19, 94.69]